Protein AF-A0A973EZ27-F1 (afdb_monomer)

Foldseek 3Di:
DAPDVSPHDPDDPVVVVVVLVVVVVVVVVVVDPDPRVPVVVVVLPDPPDDQWDQDPVGIAGPVVRDHDDPDDD

Mean predicted aligned error: 11.28 Å

Solvent-accessible surface area (backbone atoms only — not comparable to full-atom values): 4708 Å² total; per-residue (Å²): 127,38,83,50,92,73,76,38,58,95,66,60,66,70,66,52,50,52,54,50,50,53,55,52,49,54,47,40,73,74,68,47,84,60,94,53,59,67,63,56,52,60,51,63,70,40,92,87,58,65,63,62,40,82,52,101,91,42,39,34,25,71,79,77,76,42,78,50,79,93,67,84,130

Sequence (73 aa):
DLPVAGLMSDKPVPEIAEKYQELSGIVKSLGCVMKAPFMTLSFMALLVIPQLKLSDKGLFSSKTFNYVPLFIS

Radius of gyration: 16.56 Å; Cα contacts (8 Å, |Δi|>4): 53; chains: 1; bounding box: 32×35×36 Å

Secondary structure (DSSP, 8-state):
--TBTTTB-SS-HHHHHHHHHHHHHHHHHTT---SSHHHHHHHHTSTTS-SEEEETTEEEETTTTEEE-S---

Structure (mmCIF, N/CA/C/O backbone):
data_AF-A0A973EZ27-F1
#
_entry.id   AF-A0A973EZ27-F1
#
loop_
_atom_site.group_PDB
_atom_site.id
_atom_site.type_symbol
_atom_site.label_atom_id
_atom_site.label_alt_i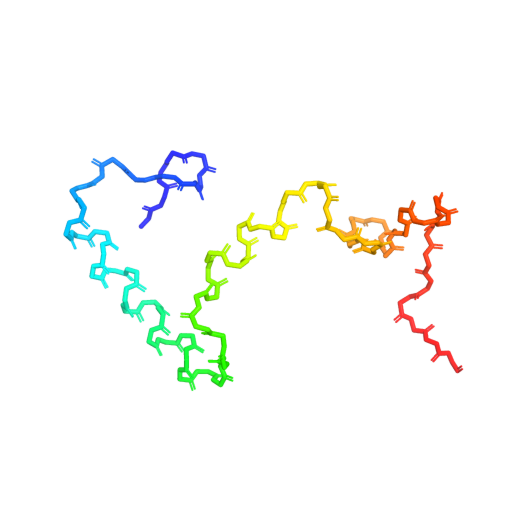d
_atom_site.label_comp_id
_atom_site.label_asym_id
_atom_site.label_entity_id
_atom_site.label_seq_id
_atom_site.pdbx_PDB_ins_code
_atom_site.Cartn_x
_atom_site.Cartn_y
_atom_site.Cartn_z
_atom_site.occupancy
_atom_site.B_iso_or_equiv
_atom_site.auth_seq_id
_atom_site.auth_comp_id
_atom_site.auth_asym_id
_atom_site.auth_atom_id
_atom_site.pdbx_PDB_model_num
ATOM 1 N N . ASP A 1 1 ? -13.777 3.907 3.029 1.00 66.75 1 ASP A N 1
ATOM 2 C CA . ASP A 1 1 ? -13.747 4.454 1.656 1.00 66.75 1 ASP A CA 1
ATOM 3 C C . ASP A 1 1 ? -12.779 5.616 1.575 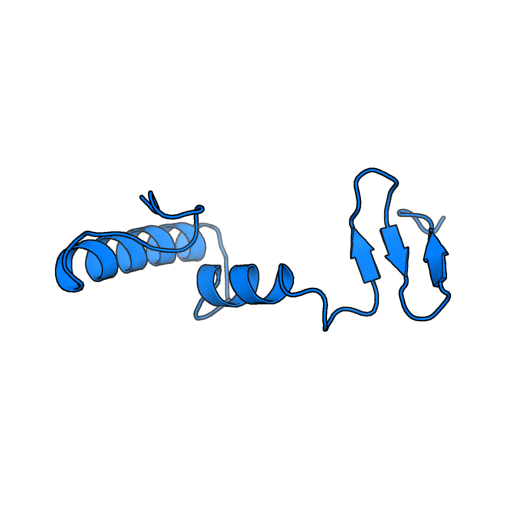1.00 66.75 1 ASP A C 1
ATOM 5 O O . ASP A 1 1 ? -12.631 6.326 2.564 1.00 66.75 1 ASP A O 1
ATOM 9 N N . LEU A 1 2 ? -12.107 5.778 0.433 1.00 72.06 2 LEU A N 1
ATOM 10 C CA . LEU A 1 2 ? -11.135 6.847 0.170 1.00 72.06 2 LEU A CA 1
ATOM 11 C C . LEU A 1 2 ? -11.653 7.747 -0.970 1.00 72.06 2 LEU A C 1
ATOM 13 O O . LEU A 1 2 ? -11.174 7.643 -2.100 1.00 72.06 2 LEU A O 1
ATOM 17 N N . PRO A 1 3 ? -12.680 8.580 -0.714 1.00 74.31 3 PRO A N 1
ATOM 18 C CA . PRO A 1 3 ? -13.345 9.382 -1.744 1.00 74.31 3 PRO A CA 1
ATOM 19 C C . PRO A 1 3 ? -12.426 10.407 -2.424 1.00 74.31 3 PRO A C 1
ATOM 21 O O . PRO A 1 3 ? -12.685 10.806 -3.557 1.00 74.31 3 PRO A O 1
ATOM 24 N N . VAL A 1 4 ? -11.333 10.817 -1.777 1.00 66.06 4 VAL A N 1
ATOM 25 C CA . VAL A 1 4 ? -10.385 11.779 -2.344 1.00 66.06 4 VAL A CA 1
ATOM 26 C C . VAL A 1 4 ? -9.268 11.022 -3.055 1.00 66.06 4 VAL A C 1
ATOM 28 O O . VAL A 1 4 ? -8.356 10.496 -2.414 1.00 66.06 4 VAL A O 1
ATOM 31 N N . ALA A 1 5 ? -9.357 10.956 -4.386 1.00 69.06 5 ALA A N 1
ATOM 32 C CA . ALA A 1 5 ? -8.368 10.345 -5.284 1.00 69.06 5 ALA A CA 1
ATOM 33 C C . ALA A 1 5 ? -7.989 8.881 -4.958 1.00 69.06 5 ALA A C 1
ATOM 35 O O . ALA A 1 5 ? -6.942 8.410 -5.394 1.00 69.06 5 ALA A O 1
ATOM 36 N N . GLY A 1 6 ? -8.801 8.158 -4.175 1.00 67.94 6 GLY A N 1
ATOM 37 C CA . GLY A 1 6 ? -8.439 6.827 -3.680 1.00 67.94 6 GLY A CA 1
ATOM 38 C C . GLY A 1 6 ? -7.331 6.837 -2.620 1.00 67.94 6 GLY A C 1
ATOM 39 O O . GLY A 1 6 ? -6.779 5.784 -2.317 1.00 67.94 6 GLY A O 1
ATOM 40 N N . LEU A 1 7 ? -6.998 8.007 -2.065 1.00 65.56 7 LEU A N 1
ATOM 41 C CA . LEU A 1 7 ? -5.881 8.215 -1.139 1.00 65.56 7 LEU A CA 1
ATOM 42 C C . LEU A 1 7 ? -6.325 8.714 0.237 1.00 65.56 7 LEU A C 1
ATOM 44 O O . LEU A 1 7 ? -5.705 8.358 1.236 1.00 65.56 7 LEU A O 1
ATOM 48 N N . MET A 1 8 ? -7.374 9.541 0.309 1.00 71.38 8 MET A N 1
ATOM 49 C CA . MET A 1 8 ? -7.812 10.167 1.561 1.00 71.38 8 MET A CA 1
ATOM 50 C C . MET A 1 8 ? -9.325 10.064 1.758 1.00 71.38 8 MET A C 1
ATOM 52 O O . MET A 1 8 ? -10.097 9.919 0.806 1.00 71.38 8 MET A O 1
ATOM 56 N N . SER A 1 9 ? -9.742 10.150 3.019 1.00 78.94 9 SER A N 1
ATOM 57 C CA . SER A 1 9 ? -11.141 10.289 3.407 1.00 78.94 9 SER A CA 1
ATOM 58 C C . SER A 1 9 ? -11.353 11.609 4.131 1.00 78.94 9 SER A C 1
ATOM 60 O O . SER A 1 9 ? -10.483 12.085 4.852 1.00 78.94 9 SER A O 1
ATOM 62 N N . ASP A 1 10 ? -12.525 12.181 3.908 1.00 81.75 10 ASP A N 1
ATOM 63 C CA . ASP A 1 10 ? -13.093 13.353 4.567 1.00 81.75 10 ASP A CA 1
ATOM 64 C C . ASP A 1 10 ? -13.727 13.032 5.934 1.00 81.75 10 ASP A C 1
ATOM 66 O O . ASP A 1 10 ? -14.240 13.920 6.613 1.00 81.75 10 ASP A O 1
ATOM 70 N N . LYS A 1 11 ? -13.697 11.761 6.348 1.00 82.69 11 LYS A N 1
ATOM 71 C CA . LYS A 1 11 ? -14.288 11.287 7.599 1.00 82.69 11 LYS A CA 1
ATOM 72 C C . LYS A 1 11 ? -13.375 11.509 8.808 1.00 82.69 11 LYS A C 1
ATOM 74 O O . LYS A 1 11 ? -12.152 11.556 8.660 1.00 82.69 11 LYS A O 1
ATOM 79 N N . PRO A 1 12 ? -13.946 11.580 10.026 1.00 84.81 12 PRO A N 1
ATOM 80 C CA . PRO A 1 12 ? -13.169 11.700 11.253 1.00 84.81 12 PRO A CA 1
ATOM 81 C C . PRO A 1 12 ? -12.141 10.573 11.412 1.00 84.81 12 PRO A C 1
ATOM 83 O O . PRO A 1 12 ? -12.427 9.404 11.142 1.00 84.81 12 PRO A O 1
ATOM 86 N N . VAL A 1 13 ? -10.960 10.925 11.931 1.00 80.75 13 VAL A N 1
ATOM 87 C CA . VAL A 1 13 ? -9.841 9.994 12.170 1.00 80.75 13 VAL A CA 1
ATOM 88 C C . VAL A 1 13 ? -10.259 8.712 12.907 1.00 80.75 13 VAL A C 1
ATOM 90 O O . VAL A 1 13 ? -9.842 7.646 12.456 1.00 80.75 13 VAL A O 1
ATOM 93 N N . PRO A 1 14 ? -11.087 8.748 13.975 1.00 84.06 14 PRO A N 1
ATOM 94 C CA . PRO A 1 14 ? -11.481 7.530 14.685 1.00 84.06 14 PRO A CA 1
ATOM 95 C C . PRO A 1 14 ? -12.249 6.534 13.801 1.00 84.06 14 PRO A C 1
ATOM 97 O O . PRO A 1 14 ? -11.943 5.347 13.820 1.00 84.06 14 PRO A O 1
ATOM 100 N N . GLU A 1 15 ? -13.174 7.015 12.960 1.00 83.00 15 GLU A N 1
ATOM 101 C CA . GLU A 1 15 ? -13.985 6.157 12.080 1.00 83.00 15 GLU A CA 1
ATOM 102 C C . GLU A 1 15 ? -13.117 5.472 11.013 1.00 83.00 15 GLU A C 1
ATOM 104 O O . GLU A 1 15 ? -13.307 4.302 10.674 1.00 83.00 15 GLU A O 1
ATOM 109 N N . ILE A 1 16 ? -12.137 6.199 10.473 1.00 82.44 16 ILE A N 1
ATOM 110 C CA . ILE A 1 16 ? -11.209 5.656 9.475 1.00 82.44 16 ILE A CA 1
ATOM 111 C C . ILE A 1 16 ? -10.189 4.714 10.111 1.00 82.44 16 ILE A C 1
ATOM 113 O O . ILE A 1 16 ? -9.836 3.707 9.495 1.00 82.44 16 ILE A O 1
ATOM 117 N N . ALA A 1 17 ? -9.748 4.990 11.338 1.00 81.06 17 ALA A N 1
ATOM 118 C CA . ALA A 1 17 ? -8.837 4.122 12.072 1.00 81.06 17 ALA A CA 1
ATOM 119 C C . ALA A 1 17 ? -9.470 2.756 12.379 1.00 81.06 17 ALA A C 1
ATOM 121 O O . ALA A 1 17 ? -8.822 1.736 12.145 1.00 81.06 17 ALA A O 1
ATOM 122 N N . GLU A 1 18 ? -10.728 2.720 12.826 1.00 84.62 18 GLU A N 1
ATOM 123 C CA . GLU A 1 18 ? -11.452 1.463 13.069 1.00 84.62 18 GLU A CA 1
ATOM 124 C C . GLU A 1 18 ? -11.594 0.639 11.784 1.00 84.62 18 GLU A C 1
ATOM 126 O O . GLU A 1 18 ? -11.203 -0.529 11.745 1.00 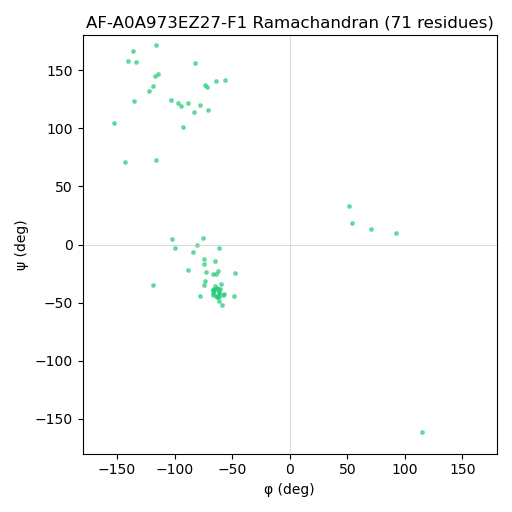84.62 18 GLU A O 1
ATOM 131 N N . LYS A 1 19 ? -12.036 1.268 10.689 1.00 82.19 19 LYS A N 1
ATOM 132 C CA . LYS A 1 19 ? -12.157 0.604 9.379 1.00 82.19 19 LYS A CA 1
ATOM 133 C C . LYS A 1 19 ? -10.817 0.089 8.855 1.00 82.19 19 LYS A C 1
ATOM 135 O O . LYS A 1 19 ? -10.745 -0.988 8.266 1.00 82.19 19 LYS A O 1
ATOM 140 N N . TYR A 1 20 ? -9.740 0.843 9.072 1.00 81.62 20 TYR A N 1
ATOM 141 C CA . TYR A 1 20 ? -8.388 0.421 8.710 1.00 81.62 20 TYR A CA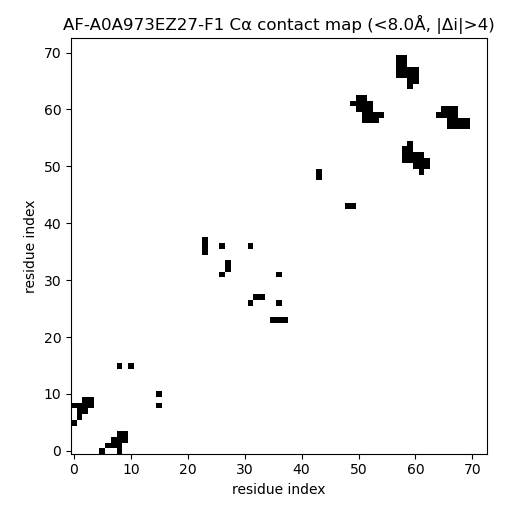 1
ATOM 142 C C . TYR A 1 20 ? -7.926 -0.788 9.535 1.00 81.62 20 TYR A C 1
ATOM 144 O O . TYR A 1 20 ? -7.287 -1.696 8.997 1.00 81.62 20 TYR A O 1
ATOM 152 N N . GLN A 1 21 ? -8.246 -0.822 10.830 1.00 82.38 21 GLN A N 1
ATOM 153 C CA . GLN A 1 21 ? -7.924 -1.954 11.700 1.00 82.38 21 GLN A CA 1
ATOM 154 C C . GLN A 1 21 ? -8.695 -3.215 11.305 1.00 82.38 21 GLN A C 1
ATOM 156 O O . GLN A 1 21 ? -8.086 -4.283 11.237 1.00 82.38 21 GLN A O 1
ATOM 161 N N . GLU A 1 22 ? -9.981 -3.092 10.977 1.00 85.69 22 GLU A N 1
ATOM 162 C CA . GLU A 1 22 ? -10.808 -4.199 10.487 1.00 85.69 22 GLU A CA 1
ATOM 163 C C . GLU A 1 22 ? -10.229 -4.800 9.196 1.00 85.69 22 GLU A C 1
ATOM 165 O O . GLU A 1 22 ? -9.931 -5.996 9.132 1.00 85.69 22 GLU A O 1
ATOM 170 N N . LEU A 1 23 ? -9.952 -3.953 8.198 1.00 82.12 23 LEU A N 1
ATOM 171 C CA . LEU A 1 23 ? -9.318 -4.357 6.940 1.00 82.12 23 LEU A CA 1
ATOM 172 C C . LEU A 1 23 ? -7.949 -5.012 7.162 1.00 82.12 23 LEU A C 1
ATOM 174 O O . LEU A 1 23 ? -7.637 -6.036 6.556 1.00 82.12 23 LEU 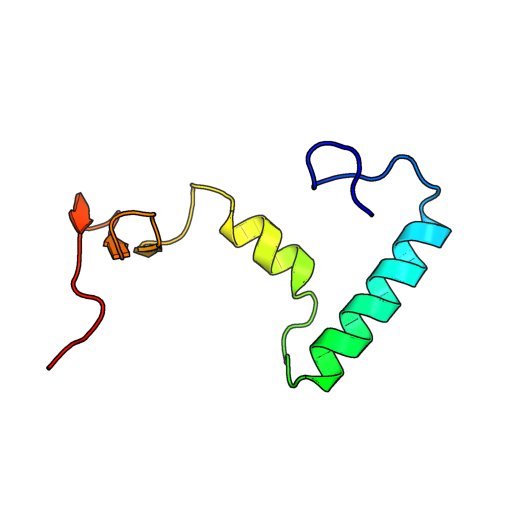A O 1
ATOM 178 N N . SER A 1 24 ? -7.128 -4.446 8.049 1.00 80.69 24 SER A N 1
ATOM 179 C CA . SER A 1 24 ? -5.830 -5.021 8.420 1.00 80.69 24 SER A CA 1
ATOM 180 C C . SER A 1 24 ? -5.983 -6.396 9.079 1.00 80.69 24 SER A C 1
ATOM 182 O O . SER A 1 24 ? -5.196 -7.301 8.799 1.00 80.69 24 SER A O 1
ATOM 184 N N . GLY A 1 25 ? -7.014 -6.587 9.907 1.00 82.12 25 GLY A N 1
ATOM 185 C CA . GLY A 1 25 ? -7.351 -7.870 10.525 1.00 82.12 25 GLY A CA 1
ATOM 186 C C . GLY A 1 25 ? -7.709 -8.945 9.499 1.00 82.12 25 GLY A C 1
ATOM 187 O O . GLY A 1 25 ? -7.173 -10.051 9.567 1.00 82.12 25 GLY A O 1
ATOM 188 N N . ILE A 1 26 ? -8.535 -8.605 8.506 1.00 84.62 26 ILE A N 1
ATOM 189 C CA . ILE A 1 26 ? -8.902 -9.512 7.404 1.00 84.62 26 ILE A CA 1
ATOM 190 C C . ILE A 1 26 ? -7.670 -9.873 6.566 1.00 84.62 26 ILE A C 1
ATOM 192 O O . ILE A 1 26 ? -7.424 -11.036 6.264 1.00 84.62 26 ILE A O 1
ATOM 196 N N . VAL A 1 27 ? -6.838 -8.895 6.213 1.00 83.00 27 VAL A N 1
ATOM 197 C CA . VAL A 1 27 ? -5.630 -9.163 5.418 1.00 83.00 27 VAL A CA 1
ATOM 198 C C . VAL A 1 27 ? -4.651 -10.064 6.180 1.00 83.00 27 VAL A C 1
ATOM 200 O O . VAL A 1 27 ? -4.045 -10.961 5.590 1.00 83.00 27 VAL A O 1
ATOM 203 N N . LYS A 1 28 ? -4.533 -9.892 7.500 1.00 81.69 28 LYS A N 1
ATOM 204 C CA . LYS A 1 28 ? -3.743 -10.794 8.350 1.00 81.69 28 LYS A CA 1
ATOM 205 C C . LYS A 1 28 ? -4.337 -12.199 8.427 1.00 81.69 28 LYS A C 1
ATOM 207 O O . LYS A 1 28 ? -3.571 -13.159 8.391 1.00 81.69 28 LYS A O 1
ATOM 212 N N . SER A 1 29 ? -5.663 -12.343 8.495 1.00 83.38 29 SER A N 1
ATOM 213 C CA . SER A 1 29 ? -6.303 -13.668 8.514 1.00 83.38 29 SER A CA 1
ATOM 214 C C . SER A 1 29 ? -6.129 -14.427 7.194 1.00 83.38 29 SER A C 1
ATOM 216 O O . SER A 1 29 ? -6.062 -15.652 7.204 1.00 83.38 29 SER A O 1
ATOM 218 N N . LEU A 1 30 ? -5.933 -13.714 6.080 1.00 83.56 30 LEU A N 1
ATOM 219 C CA . LEU A 1 30 ? -5.552 -14.277 4.778 1.00 83.56 30 LEU A CA 1
ATOM 220 C C . LEU A 1 30 ? -4.068 -14.696 4.688 1.00 83.56 30 LEU A C 1
ATOM 222 O O . LEU A 1 30 ? -3.603 -15.087 3.619 1.00 83.56 30 LEU A O 1
ATOM 226 N N . GLY A 1 31 ? -3.310 -14.622 5.788 1.00 81.88 31 GLY A N 1
ATOM 227 C CA . GLY A 1 31 ? -1.905 -15.039 5.857 1.00 81.88 31 GLY A CA 1
ATOM 228 C C . GLY A 1 31 ? -0.895 -13.924 5.580 1.00 81.88 31 GLY A C 1
ATOM 229 O O . GLY A 1 31 ? 0.300 -14.192 5.447 1.00 81.88 31 GLY A O 1
ATOM 230 N N . CYS A 1 32 ? -1.331 -12.662 5.501 1.00 78.44 32 CYS A N 1
ATOM 231 C CA . CYS A 1 32 ? -0.408 -11.548 5.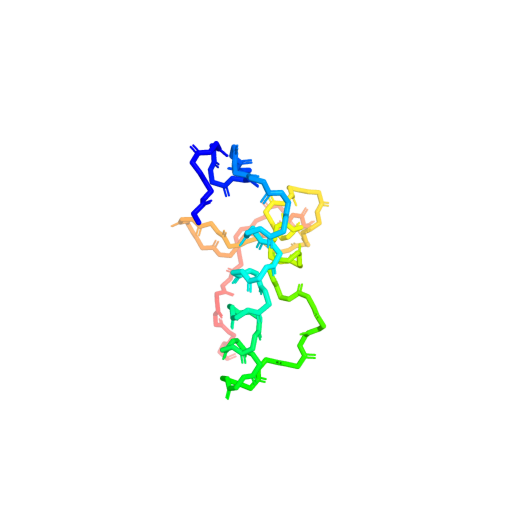321 1.00 78.44 32 CYS A CA 1
ATOM 232 C C . CYS A 1 32 ? 0.413 -11.299 6.594 1.00 78.44 32 CYS A C 1
ATOM 234 O O . CYS A 1 32 ? -0.105 -10.880 7.628 1.00 78.44 32 CYS A O 1
ATOM 236 N N . VAL A 1 33 ? 1.726 -11.499 6.493 1.00 78.25 33 VAL A N 1
ATOM 237 C CA . VAL A 1 33 ? 2.681 -11.305 7.599 1.00 78.25 33 VAL A CA 1
ATOM 238 C C . VAL A 1 33 ? 3.122 -9.836 7.742 1.00 78.25 33 VAL A C 1
ATOM 240 O O . VAL A 1 33 ? 3.844 -9.475 8.673 1.00 78.25 33 VAL A O 1
ATOM 243 N N . MET A 1 34 ? 2.714 -8.959 6.817 1.00 76.25 34 MET A N 1
ATOM 244 C CA . MET A 1 34 ? 3.118 -7.552 6.822 1.00 76.25 34 MET A CA 1
ATOM 245 C C . MET A 1 34 ? 2.432 -6.776 7.952 1.00 76.25 34 MET A C 1
ATOM 247 O O . MET A 1 34 ? 1.224 -6.867 8.160 1.00 76.25 34 MET A O 1
ATOM 251 N N . LYS A 1 35 ? 3.203 -5.941 8.663 1.00 71.62 35 LYS A N 1
ATOM 252 C CA . LYS A 1 35 ? 2.679 -5.102 9.757 1.00 71.62 35 LYS A CA 1
ATOM 253 C C . LYS A 1 35 ? 1.668 -4.052 9.282 1.00 71.62 35 LYS A C 1
ATOM 255 O O . LYS A 1 35 ? 0.727 -3.759 10.014 1.00 71.62 35 LYS A O 1
ATOM 260 N N . ALA A 1 36 ? 1.864 -3.493 8.087 1.00 71.88 36 ALA A N 1
ATOM 261 C CA . ALA A 1 36 ? 1.026 -2.435 7.521 1.00 71.88 36 ALA A CA 1
ATOM 262 C C . ALA A 1 36 ? 0.864 -2.617 5.995 1.00 71.88 36 ALA A C 1
ATOM 264 O O . ALA A 1 36 ? 1.439 -1.848 5.225 1.00 71.88 36 ALA A O 1
ATOM 265 N N . PRO A 1 37 ? 0.103 -3.633 5.546 1.00 71.88 37 PRO A N 1
ATOM 266 C CA . PRO A 1 37 ? 0.024 -4.017 4.134 1.00 71.88 37 PRO A CA 1
ATOM 267 C C . PRO A 1 37 ? -0.432 -2.868 3.229 1.00 71.88 37 PRO A C 1
ATOM 269 O O . PRO A 1 37 ? 0.175 -2.627 2.192 1.00 71.88 37 PRO A O 1
ATOM 272 N N . PHE A 1 38 ? -1.436 -2.099 3.653 1.00 74.56 38 PHE A N 1
ATOM 273 C CA . PHE A 1 38 ? -1.954 -0.966 2.884 1.00 74.56 38 PHE A CA 1
ATOM 274 C C . PHE A 1 38 ? -0.948 0.179 2.758 1.00 74.56 38 PHE A C 1
ATOM 276 O O . PHE A 1 38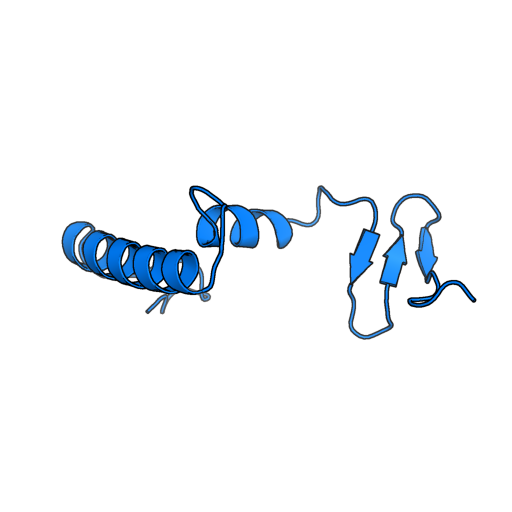 ? -0.759 0.705 1.667 1.00 74.56 38 PHE A O 1
ATOM 283 N N . MET A 1 39 ? -0.251 0.528 3.845 1.00 74.38 39 MET A N 1
ATOM 284 C CA . MET A 1 39 ? 0.796 1.552 3.801 1.00 74.38 39 MET A CA 1
ATOM 285 C C . MET A 1 39 ? 1.922 1.130 2.851 1.00 74.38 39 MET A C 1
ATOM 287 O O . MET A 1 39 ? 2.349 1.925 2.021 1.00 74.38 39 MET A O 1
ATOM 291 N N . THR A 1 40 ? 2.363 -0.130 2.916 1.00 71.88 40 THR A N 1
ATOM 292 C CA . THR A 1 40 ? 3.382 -0.666 2.003 1.00 71.88 40 THR A CA 1
ATOM 293 C C . THR A 1 40 ? 2.929 -0.621 0.542 1.00 71.88 40 THR A C 1
ATOM 295 O O . THR A 1 40 ? 3.713 -0.244 -0.328 1.00 71.88 40 THR A O 1
ATOM 298 N N . LEU A 1 41 ? 1.665 -0.941 0.266 1.00 72.00 41 LEU A N 1
ATOM 299 C CA . LEU A 1 41 ? 1.106 -0.915 -1.085 1.00 72.00 41 LEU A CA 1
ATOM 300 C C . LEU A 1 41 ? 1.053 0.512 -1.656 1.00 72.00 41 LEU A C 1
ATOM 302 O O . LEU A 1 41 ? 1.414 0.719 -2.814 1.00 72.00 41 LEU A O 1
ATOM 306 N N . SER A 1 42 ? 0.728 1.512 -0.828 1.00 70.75 42 SER A N 1
ATOM 307 C CA . SER A 1 42 ? 0.797 2.929 -1.215 1.00 70.75 42 SER A CA 1
ATOM 308 C C . SER A 1 42 ? 2.211 3.364 -1.618 1.00 70.75 42 SER A C 1
ATOM 310 O O . SER A 1 42 ? 2.365 4.165 -2.538 1.00 70.75 42 SER A O 1
ATOM 312 N N . PHE A 1 43 ? 3.256 2.813 -0.988 1.00 65.94 43 PHE A N 1
ATOM 313 C CA . PHE A 1 43 ? 4.646 3.071 -1.384 1.00 65.94 43 PHE A CA 1
ATOM 314 C C . PHE A 1 43 ? 5.046 2.357 -2.682 1.00 65.94 43 PHE A C 1
ATOM 316 O O . PHE A 1 43 ? 5.839 2.912 -3.439 1.00 65.94 43 PHE A O 1
ATOM 323 N N . MET A 1 44 ? 4.486 1.181 -2.991 1.00 61.19 44 MET A N 1
ATOM 324 C CA . MET A 1 44 ? 4.731 0.506 -4.279 1.00 61.19 44 MET A CA 1
ATOM 325 C C . MET A 1 44 ? 4.206 1.307 -5.482 1.00 61.19 44 MET A C 1
ATOM 327 O O . MET A 1 44 ? 4.732 1.165 -6.585 1.00 61.19 44 MET A O 1
ATOM 331 N N . ALA A 1 45 ? 3.199 2.163 -5.279 1.00 62.44 45 ALA A N 1
ATOM 332 C CA . ALA A 1 45 ? 2.691 3.072 -6.307 1.00 62.44 45 ALA A CA 1
ATOM 333 C C . ALA A 1 45 ? 3.630 4.267 -6.582 1.00 62.44 45 ALA A C 1
ATOM 335 O O . ALA A 1 45 ? 3.504 4.928 -7.616 1.00 62.44 45 ALA A O 1
ATOM 336 N N . LEU A 1 46 ? 4.587 4.557 -5.691 1.00 61.84 46 LEU A N 1
ATOM 337 C CA . LEU A 1 46 ? 5.533 5.654 -5.874 1.00 61.84 46 LEU A CA 1
ATOM 338 C C . LEU A 1 46 ? 6.620 5.244 -6.873 1.00 61.84 46 LEU A C 1
ATOM 340 O O . LEU A 1 46 ? 7.383 4.302 -6.669 1.00 61.84 46 LEU A O 1
ATOM 344 N N . LEU A 1 47 ? 6.719 6.000 -7.968 1.00 52.16 47 LEU A N 1
ATOM 345 C CA . LEU A 1 47 ? 7.557 5.701 -9.134 1.00 52.16 47 LEU A CA 1
ATOM 346 C C . LEU A 1 47 ? 9.073 5.615 -8.868 1.00 52.16 47 LEU A C 1
ATOM 348 O O . LEU A 1 47 ? 9.808 5.302 -9.808 1.00 52.16 47 LEU A O 1
ATOM 352 N N . VAL A 1 48 ? 9.542 5.871 -7.648 1.00 52.59 48 VAL A N 1
ATOM 353 C CA . VAL A 1 48 ? 10.966 6.036 -7.329 1.00 52.59 48 VAL A CA 1
ATOM 354 C C . VAL A 1 48 ? 11.685 4.731 -6.974 1.00 52.59 48 VAL A C 1
ATOM 356 O O . VAL A 1 48 ? 12.901 4.678 -7.128 1.00 52.59 48 VAL A O 1
ATOM 359 N N . ILE A 1 49 ? 10.987 3.669 -6.548 1.00 54.19 49 ILE A N 1
ATOM 360 C CA . ILE A 1 49 ? 11.589 2.357 -6.222 1.00 54.19 49 ILE A CA 1
ATOM 361 C C . ILE A 1 49 ? 10.514 1.274 -6.459 1.00 54.19 49 ILE A C 1
ATOM 363 O O . ILE A 1 49 ? 9.573 1.203 -5.674 1.00 54.19 49 ILE A O 1
ATOM 367 N N . PRO A 1 50 ? 10.575 0.475 -7.552 1.00 60.50 50 PRO A N 1
ATOM 368 C CA . PRO A 1 50 ? 11.506 -0.659 -7.631 1.00 60.50 50 PRO A CA 1
ATOM 369 C C . PRO A 1 50 ? 12.242 -0.779 -8.984 1.00 60.50 50 PRO A C 1
ATOM 371 O O . PRO A 1 50 ? 11.878 -0.169 -9.989 1.00 60.50 50 PRO A O 1
ATOM 374 N N . GLN A 1 51 ? 13.292 -1.609 -9.017 1.00 60.31 51 GLN A N 1
ATOM 375 C CA . GLN A 1 51 ? 14.088 -1.924 -10.222 1.00 60.31 51 GLN A CA 1
ATOM 376 C C . GLN A 1 51 ? 13.292 -2.662 -11.316 1.00 60.31 51 GLN A C 1
ATOM 378 O O . GLN A 1 51 ? 13.750 -2.771 -12.455 1.00 60.31 51 GLN A O 1
ATOM 383 N N . LEU A 1 52 ? 12.120 -3.186 -10.953 1.00 56.69 52 LEU A N 1
ATOM 384 C CA . LEU A 1 52 ? 11.183 -3.942 -11.775 1.00 56.69 52 LEU A CA 1
ATOM 385 C C . LEU A 1 52 ? 9.774 -3.417 -11.500 1.00 56.69 52 LEU A C 1
ATOM 387 O O . LEU A 1 52 ? 9.334 -3.399 -10.353 1.00 56.69 52 LEU A O 1
ATOM 391 N N . LYS A 1 53 ? 9.085 -2.975 -12.547 1.00 65.94 53 LYS A N 1
ATOM 392 C CA . LYS A 1 53 ? 7.713 -2.467 -12.521 1.00 65.94 53 LYS A CA 1
ATOM 393 C C . LYS A 1 53 ? 6.843 -3.347 -13.394 1.00 65.94 53 LYS A C 1
ATOM 395 O O . LYS A 1 53 ? 7.236 -3.679 -14.501 1.00 65.94 53 LYS A O 1
ATOM 400 N N . LEU A 1 54 ? 5.653 -3.689 -12.928 1.00 67.69 54 LEU A N 1
ATOM 401 C CA . LEU A 1 54 ? 4.651 -4.318 -13.778 1.00 67.69 54 LEU A CA 1
ATOM 402 C C . LEU A 1 54 ? 3.835 -3.210 -14.454 1.00 67.69 54 LEU A C 1
ATOM 404 O O . LEU A 1 54 ? 3.275 -2.362 -13.761 1.00 67.69 54 LEU A O 1
ATOM 408 N N . SER A 1 55 ? 3.804 -3.190 -15.785 1.00 67.12 55 SER A N 1
ATOM 409 C CA . SER A 1 55 ? 2.933 -2.317 -16.575 1.00 67.12 55 SER A CA 1
ATOM 410 C C . SER A 1 55 ? 1.941 -3.147 -17.392 1.00 67.12 55 SER A C 1
ATOM 412 O O . SER A 1 55 ? 2.047 -4.368 -17.494 1.00 67.12 55 SER A O 1
ATOM 414 N N . ASP A 1 56 ? 0.993 -2.453 -18.011 1.00 66.81 56 ASP A N 1
ATOM 415 C CA . ASP A 1 56 ? 0.089 -2.939 -19.058 1.00 66.81 56 ASP A CA 1
ATOM 416 C C . ASP A 1 56 ? 0.772 -3.726 -20.198 1.00 66.81 56 ASP A C 1
ATOM 418 O O . ASP A 1 56 ? 0.134 -4.555 -20.841 1.00 66.81 56 ASP A O 1
ATOM 422 N N . LYS A 1 57 ? 2.068 -3.494 -20.439 1.00 66.38 57 LYS A N 1
ATOM 423 C CA . LYS A 1 57 ? 2.877 -4.136 -21.488 1.00 66.38 57 LYS A CA 1
ATOM 424 C C . LYS A 1 57 ? 3.796 -5.242 -20.960 1.00 66.38 57 LYS A C 1
ATOM 426 O O . LYS A 1 57 ? 4.576 -5.803 -21.726 1.00 66.38 57 LYS A O 1
ATOM 431 N N . GLY A 1 58 ? 3.712 -5.567 -19.669 1.00 72.62 58 GLY A N 1
ATOM 432 C CA . GLY A 1 58 ? 4.510 -6.607 -19.022 1.00 72.62 58 GLY A CA 1
ATOM 433 C C . GLY A 1 58 ? 5.469 -6.066 -17.963 1.00 72.62 58 GLY A C 1
ATOM 434 O O . GLY A 1 58 ? 5.304 -4.969 -17.431 1.00 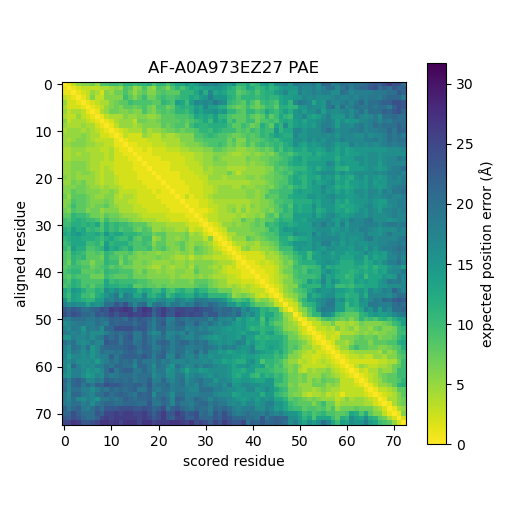72.62 58 GLY A O 1
ATOM 435 N N . LEU A 1 59 ? 6.472 -6.868 -17.611 1.00 75.00 59 LEU A N 1
ATOM 436 C CA . LEU A 1 59 ? 7.432 -6.537 -16.563 1.00 75.00 59 LEU A CA 1
ATOM 437 C C . LEU A 1 59 ? 8.536 -5.636 -17.148 1.00 75.00 59 LEU A C 1
ATOM 439 O O . LEU A 1 59 ? 9.294 -6.053 -18.012 1.00 75.00 59 LEU A O 1
ATOM 443 N N . PHE A 1 60 ? 8.621 -4.387 -16.708 1.00 74.94 60 PHE A N 1
ATOM 444 C CA . PHE A 1 60 ? 9.584 -3.383 -17.154 1.00 74.94 60 PHE A CA 1
ATOM 445 C C . PHE A 1 60 ? 10.696 -3.197 -16.120 1.00 74.94 60 PHE A C 1
ATOM 447 O O . PHE A 1 60 ? 10.424 -2.864 -14.964 1.00 74.94 60 PHE A O 1
ATOM 454 N N . SER A 1 61 ? 11.959 -3.361 -16.513 1.00 73.75 61 SER A N 1
ATOM 455 C CA . SER A 1 61 ? 13.088 -3.093 -15.622 1.00 73.75 61 SER A CA 1
ATOM 456 C C . SER A 1 61 ? 13.665 -1.697 -15.847 1.00 73.75 61 SER A C 1
ATOM 458 O O . SER A 1 61 ? 14.156 -1.374 -16.925 1.00 73.75 61 SER A O 1
ATOM 460 N N . SER A 1 62 ? 13.685 -0.882 -14.790 1.00 70.81 62 SER A N 1
ATOM 461 C CA . SER A 1 62 ? 14.310 0.449 -14.797 1.00 70.81 62 SER A CA 1
ATOM 462 C C . SER A 1 62 ? 15.843 0.403 -14.767 1.00 70.81 62 SER A C 1
ATOM 464 O O . SER A 1 62 ? 16.482 1.414 -15.038 1.00 70.81 62 SER A O 1
ATOM 466 N N . LYS A 1 63 ? 16.444 -0.764 -14.481 1.00 70.06 63 LYS A N 1
ATOM 467 C CA . LYS A 1 63 ? 17.899 -0.986 -14.568 1.00 70.06 63 LYS A CA 1
ATOM 468 C C . LYS A 1 63 ? 18.382 -1.182 -16.002 1.00 70.06 63 LYS A C 1
ATOM 470 O O . LYS A 1 63 ? 19.416 -0.642 -16.370 1.00 70.06 63 LYS A O 1
ATOM 475 N N . THR A 1 64 ? 17.661 -1.980 -16.785 1.00 72.12 64 THR A N 1
ATOM 476 C CA . THR A 1 64 ? 18.024 -2.306 -18.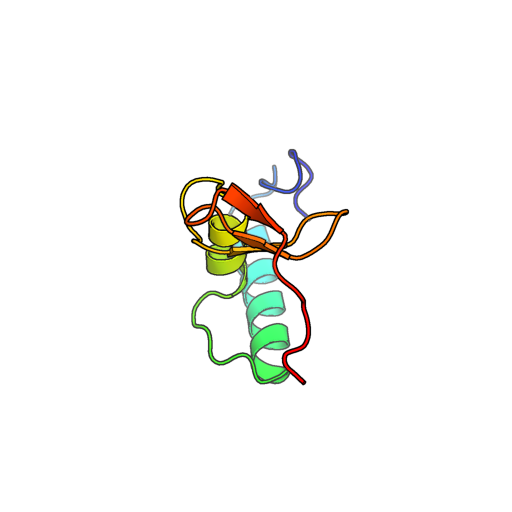174 1.00 72.12 64 THR A CA 1
ATOM 477 C C . THR A 1 64 ? 17.248 -1.479 -19.197 1.00 72.12 64 THR A C 1
ATOM 479 O O . THR A 1 64 ? 17.494 -1.624 -20.393 1.00 72.12 64 THR A O 1
ATOM 482 N N . PHE A 1 65 ? 16.318 -0.629 -18.733 1.00 74.25 65 PHE A N 1
ATOM 483 C CA . PHE A 1 65 ? 15.416 0.188 -19.554 1.00 74.25 65 PHE A CA 1
ATOM 484 C C . PHE A 1 65 ? 14.658 -0.629 -20.613 1.00 74.25 65 PHE A C 1
ATOM 486 O O . PHE A 1 65 ? 14.362 -0.148 -21.703 1.00 74.25 65 PHE A O 1
ATOM 493 N N . ASN A 1 66 ? 14.341 -1.884 -20.287 1.00 76.38 66 ASN A N 1
ATOM 494 C CA . ASN A 1 66 ? 13.744 -2.848 -21.203 1.00 76.38 66 ASN A CA 1
ATOM 495 C C . ASN A 1 66 ? 12.677 -3.697 -20.507 1.00 76.38 66 ASN A C 1
ATOM 497 O O . ASN A 1 66 ? 12.676 -3.860 -19.282 1.00 76.38 66 ASN A O 1
ATOM 501 N N . TYR A 1 67 ? 11.780 -4.266 -21.313 1.00 77.06 67 TYR A N 1
ATOM 502 C CA . TYR A 1 67 ? 10.844 -5.289 -20.858 1.00 77.06 67 TYR A CA 1
ATOM 503 C C . TYR A 1 67 ? 11.582 -6.610 -20.642 1.00 77.06 67 TYR A C 1
ATOM 505 O O . TYR A 1 67 ? 12.424 -6.998 -21.452 1.00 77.06 67 TYR A O 1
ATOM 513 N N . VAL A 1 68 ? 11.264 -7.296 -19.550 1.00 77.69 68 VAL A N 1
ATOM 514 C CA . VAL A 1 68 ? 11.816 -8.607 -19.212 1.00 77.69 68 VAL A CA 1
ATOM 515 C C . VAL A 1 68 ? 10.707 -9.666 -19.238 1.00 77.69 68 VAL A C 1
ATOM 517 O O . VAL A 1 68 ? 9.554 -9.362 -18.917 1.00 77.69 68 VAL A O 1
ATOM 520 N N . PRO A 1 69 ? 11.025 -10.909 -19.634 1.00 74.06 69 PRO A N 1
ATOM 521 C CA . PRO A 1 69 ? 10.053 -11.995 -19.646 1.00 74.06 69 PRO A CA 1
ATOM 522 C C . PRO A 1 69 ? 9.558 -12.325 -18.229 1.00 74.06 69 PRO A C 1
ATOM 524 O O . PRO A 1 69 ? 10.325 -12.326 -17.269 1.00 74.06 69 PRO A O 1
ATOM 527 N N . LEU A 1 70 ? 8.256 -12.613 -18.114 1.00 67.12 70 LEU A N 1
ATOM 528 C CA . LEU A 1 70 ? 7.581 -12.980 -16.858 1.00 67.12 70 LEU A CA 1
ATOM 529 C C . LEU A 1 70 ? 7.929 -14.397 -16.377 1.00 67.12 70 LEU A C 1
ATOM 531 O O . LEU A 1 70 ? 7.830 -14.677 -15.186 1.00 67.12 70 LEU A O 1
ATOM 535 N N . PHE A 1 71 ? 8.346 -15.273 -17.293 1.00 70.50 71 PHE A N 1
ATOM 536 C CA . PHE A 1 71 ? 8.722 -16.654 -17.012 1.00 70.50 71 PHE A CA 1
ATOM 537 C C . PHE A 1 71 ? 10.154 -16.893 -17.479 1.00 70.50 71 PHE A C 1
ATOM 539 O O . PHE A 1 71 ? 10.516 -16.531 -18.599 1.00 70.50 71 PHE A O 1
ATOM 546 N N . ILE A 1 72 ? 10.957 -17.506 -16.614 1.00 60.12 72 ILE A N 1
ATOM 547 C CA . ILE A 1 72 ? 12.253 -18.078 -16.972 1.00 60.12 72 ILE A CA 1
ATOM 548 C C . ILE A 1 72 ? 11.957 -19.550 -17.264 1.00 60.12 72 ILE A C 1
ATOM 550 O O . ILE A 1 72 ? 11.397 -20.224 -16.398 1.00 60.12 72 ILE A O 1
ATOM 554 N N . SER A 1 73 ? 12.225 -20.005 -18.490 1.00 47.03 73 SER A N 1
ATOM 555 C CA . SER A 1 73 ? 12.157 -21.434 -18.821 1.00 47.03 73 SER A CA 1
ATOM 556 C C . SER A 1 73 ? 13.361 -22.183 -18.270 1.00 47.03 73 SER A C 1
ATOM 558 O O . SER A 1 73 ? 14.423 -21.544 -18.095 1.00 47.03 73 SER A O 1
#

pLDDT: mean 72.87, std 8.91, range [47.03, 85.69]